Protein AF-W2FXA7-F1 (afdb_monomer)

Sequence (113 aa):
MDTVESVYSALLAREAIRAMSGHPPRSRKYYLERAILDPQDCMQTRISPGLDTYKKILDGTWERKLAARGFTELMEYLRVVLIQDSAFMFEHLPPRIKNHAAFGDRFQQYRTQ

Solvent-accessible surface area (backbone atoms only — not comparable to full-atom values): 7011 Å² total; per-residue (Å²): 132,58,66,59,56,72,62,75,38,61,84,52,62,59,56,58,53,32,47,74,71,72,36,62,69,87,52,90,70,84,74,77,90,64,78,90,72,79,79,57,64,84,41,48,56,59,49,70,70,60,53,71,57,52,52,63,72,48,59,93,47,70,82,93,37,46,69,62,47,54,49,52,54,50,52,54,53,50,43,52,52,51,52,55,53,41,42,77,44,45,91,77,48,56,68,77,62,56,69,35,86,44,52,42,72,70,39,57,57,57,53,73,110

InterPro domains:
  IPR031872 Ndc10, domain 2 [PF16787] (5-94)
  IPR038279 Ndc10, domain 2 superfamily [G3DSA:1.10.443.20] (1-113)

pLDDT: mean 81.34, std 13.28, range [48.84, 95.94]

Foldseek 3Di:
DDCCVPPVCVPPPVLVVCVVVVHDSPDPPPDDDFDPDFADPVLLCLQPPCLVVQCVVCPPPPPPCVVVNVVSVVSSVVSRRVLRVCLVCVVVDDPVVCPRPSNPDSSVVVSVD

Secondary structure (DSSP, 8-state):
--HIIIIISTTS-HHHHHHHTT--TT---------SSPPPHHHHTTSSTTHHHHHHHHTT-TTTTHHHHHHHHHHHHHHHHHHHHHHHHGGGS-HHHHTSGGGSHHHHHHTT-

Organism: Phytophthora nicotianae (NCBI:txid4792)

Mean predicted aligned error: 8.58 Å

Radius of gyration: 17.5 Å; Cα contacts (8 Å, |Δi|>4): 62; chains: 1; bounding box: 35×31×47 Å

Structure (mmCIF, N/CA/C/O backbone):
data_AF-W2FXA7-F1
#
_entry.id   AF-W2FXA7-F1
#
loop_
_atom_site.group_PDB
_atom_site.id
_atom_site.type_symbol
_atom_site.label_atom_id
_atom_site.label_alt_id
_atom_site.label_comp_id
_atom_site.label_asym_id
_atom_site.label_entity_id
_atom_site.label_seq_id
_atom_site.pdbx_PDB_ins_code
_atom_site.Cartn_x
_atom_site.Cartn_y
_atom_site.Cartn_z
_atom_site.occupancy
_atom_site.B_iso_or_equiv
_atom_site.auth_seq_id
_atom_site.auth_comp_id
_atom_site.auth_asym_id
_atom_site.auth_atom_id
_atom_site.pdbx_PDB_model_num
ATOM 1 N N . MET A 1 1 ? -6.212 -4.094 -30.217 1.00 48.84 1 MET A N 1
ATOM 2 C CA . MET A 1 1 ? -5.984 -5.218 -29.285 1.00 48.84 1 MET A CA 1
ATOM 3 C C . MET A 1 1 ? -4.949 -4.725 -28.297 1.00 48.84 1 MET A C 1
ATOM 5 O O . MET A 1 1 ? -3.940 -4.206 -28.757 1.00 48.84 1 MET A O 1
ATOM 9 N N . ASP A 1 2 ? -5.242 -4.745 -27.001 1.00 58.03 2 ASP A N 1
ATOM 10 C CA . ASP A 1 2 ? -4.368 -4.131 -25.998 1.00 58.03 2 ASP A CA 1
ATOM 11 C C . ASP A 1 2 ? -3.064 -4.940 -25.869 1.00 58.03 2 ASP A C 1
ATOM 13 O O . ASP A 1 2 ? -3.100 -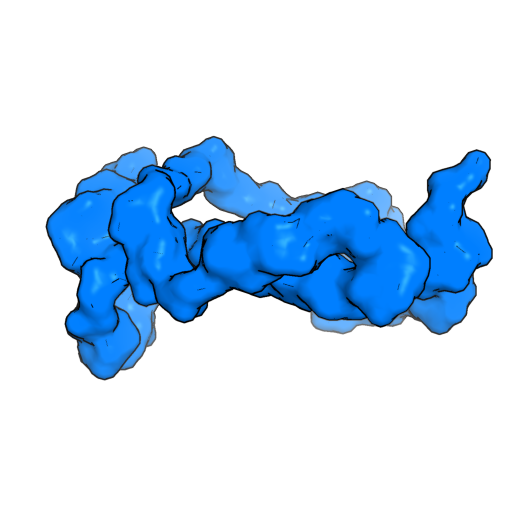6.173 -25.855 1.00 58.03 2 ASP A O 1
ATOM 17 N N . THR A 1 3 ? -1.907 -4.281 -25.819 1.00 52.47 3 THR A N 1
ATOM 18 C CA . THR A 1 3 ? -0.578 -4.928 -25.901 1.00 52.47 3 THR A CA 1
ATOM 19 C C . THR A 1 3 ? -0.348 -5.903 -24.742 1.00 52.47 3 THR A C 1
ATOM 21 O O . THR A 1 3 ? 0.318 -6.931 -24.880 1.00 52.47 3 THR A O 1
ATOM 24 N N . VAL A 1 4 ? -0.956 -5.612 -23.591 1.00 56.00 4 VAL A N 1
ATOM 25 C CA . VAL A 1 4 ? -0.969 -6.496 -22.419 1.00 56.00 4 VAL A CA 1
ATOM 26 C C . VAL A 1 4 ? -1.752 -7.777 -22.694 1.00 56.00 4 VAL A C 1
ATOM 28 O O . VAL A 1 4 ? -1.346 -8.848 -22.241 1.00 56.00 4 VAL A O 1
ATOM 31 N N . GLU A 1 5 ? -2.849 -7.701 -23.450 1.00 57.25 5 GLU A N 1
ATOM 32 C CA . GLU A 1 5 ? -3.663 -8.868 -23.779 1.00 57.25 5 GLU A CA 1
ATOM 33 C C . GLU A 1 5 ? -3.011 -9.768 -24.824 1.00 57.25 5 GLU A C 1
ATOM 35 O O . GLU A 1 5 ? -3.036 -10.986 -24.663 1.00 57.25 5 GLU A O 1
ATOM 40 N N . SER A 1 6 ? -2.425 -9.185 -25.872 1.00 57.16 6 SER A N 1
ATOM 41 C CA . SER A 1 6 ? -1.898 -9.943 -27.011 1.00 57.16 6 SER A CA 1
ATOM 42 C C . SER A 1 6 ? -0.478 -10.473 -26.813 1.00 57.16 6 SER A C 1
ATOM 44 O O . SER A 1 6 ? -0.125 -11.464 -27.446 1.00 57.16 6 SER A O 1
ATOM 46 N N . VAL A 1 7 ? 0.334 -9.848 -25.952 1.00 58.16 7 VAL A N 1
ATOM 47 C CA . VAL A 1 7 ? 1.753 -10.212 -25.783 1.00 58.16 7 VAL A CA 1
ATOM 48 C C . VAL A 1 7 ? 2.021 -10.801 -24.402 1.00 58.16 7 VAL A C 1
ATOM 50 O O . VAL A 1 7 ? 2.491 -11.929 -24.289 1.00 58.16 7 VAL A O 1
ATOM 53 N N . TYR A 1 8 ? 1.686 -10.072 -23.336 1.00 56.72 8 TYR A N 1
ATOM 54 C CA . TYR A 1 8 ? 2.054 -10.471 -21.971 1.00 56.72 8 TYR A CA 1
ATOM 55 C C . TYR A 1 8 ? 1.080 -11.473 -21.344 1.00 56.72 8 TYR A C 1
ATOM 57 O O . TYR A 1 8 ? 1.480 -12.323 -20.553 1.00 56.72 8 TYR A O 1
ATOM 65 N N . SER A 1 9 ? -0.200 -11.403 -21.711 1.00 60.75 9 SER A N 1
ATOM 66 C CA . SER A 1 9 ? -1.240 -12.289 -21.177 1.00 60.75 9 SER A CA 1
ATOM 67 C C . SER A 1 9 ? -1.566 -13.478 -22.072 1.00 60.75 9 SER A C 1
ATOM 69 O O . SER A 1 9 ? -2.326 -14.342 -21.645 1.00 60.75 9 SER A O 1
ATOM 71 N N . ALA A 1 10 ? -1.046 -13.522 -23.301 1.00 61.56 10 ALA A N 1
ATOM 72 C CA . ALA A 1 10 ? -1.420 -14.540 -24.282 1.00 61.56 10 ALA A CA 1
ATOM 73 C C . ALA A 1 10 ? -1.057 -15.966 -23.833 1.00 61.56 10 ALA A C 1
ATOM 75 O O . ALA A 1 10 ? -1.748 -16.918 -24.183 1.00 61.56 10 ALA A O 1
ATOM 76 N N . LEU A 1 11 ? -0.010 -16.103 -23.013 1.00 66.06 11 LEU A N 1
ATOM 77 C CA . LEU A 1 11 ? 0.429 -17.378 -22.433 1.00 66.06 11 LEU A CA 1
ATOM 78 C C . LEU A 1 11 ? -0.233 -17.698 -21.084 1.00 66.06 11 LEU A C 1
ATOM 80 O O . LEU A 1 11 ? -0.043 -18.787 -20.546 1.00 66.06 11 LEU A O 1
ATOM 84 N N . LEU A 1 12 ? -0.997 -16.766 -20.510 1.00 71.06 12 LEU A N 1
ATOM 85 C CA . LEU A 1 12 ? -1.654 -16.969 -19.226 1.00 71.06 12 LEU A CA 1
ATOM 86 C C . LEU A 1 12 ? -3.034 -17.592 -19.444 1.00 71.06 12 LEU A C 1
ATOM 88 O O . LEU A 1 12 ? -3.913 -16.997 -20.069 1.00 71.06 12 LEU A O 1
ATOM 92 N N . ALA A 1 13 ? -3.257 -18.772 -18.863 1.00 77.00 13 ALA A N 1
ATOM 93 C CA . ALA A 1 13 ? -4.565 -19.419 -18.833 1.00 77.00 13 ALA A CA 1
ATOM 94 C C . ALA A 1 13 ? -5.522 -18.638 -17.913 1.00 77.00 13 ALA A C 1
ATOM 96 O O . ALA A 1 13 ? -5.722 -18.981 -16.748 1.00 77.00 13 ALA A O 1
ATOM 97 N N . ARG A 1 14 ? -6.106 -17.550 -18.427 1.00 72.25 14 ARG A N 1
ATOM 98 C CA . ARG A 1 14 ? -6.948 -16.614 -17.661 1.00 72.25 14 ARG A CA 1
ATOM 99 C C . ARG A 1 14 ? -8.108 -17.304 -16.956 1.00 72.25 14 ARG A C 1
ATOM 101 O O . ARG A 1 14 ? -8.423 -16.944 -15.830 1.00 72.25 14 ARG A O 1
ATOM 108 N N . GLU A 1 15 ? -8.734 -18.287 -17.597 1.00 71.56 15 GLU A N 1
ATOM 109 C CA . GLU A 1 15 ? -9.819 -19.067 -16.990 1.00 71.56 15 GLU A CA 1
ATOM 110 C C . GLU A 1 15 ? -9.338 -19.857 -15.770 1.00 71.56 15 GLU A C 1
ATOM 112 O O . GLU A 1 15 ? -10.009 -19.849 -14.740 1.00 71.56 15 GLU A O 1
ATOM 117 N N . ALA A 1 16 ? -8.143 -20.452 -15.847 1.00 74.50 16 ALA A N 1
ATOM 118 C CA . ALA A 1 16 ? -7.532 -21.153 -14.724 1.00 74.50 16 ALA A CA 1
ATOM 119 C C . ALA A 1 16 ? -7.162 -20.182 -13.597 1.00 74.50 16 ALA A C 1
ATOM 121 O O . ALA A 1 16 ? -7.510 -20.427 -12.447 1.00 74.50 16 ALA A O 1
ATOM 122 N N . ILE A 1 17 ? -6.527 -19.048 -13.916 1.00 75.44 17 ILE A N 1
ATOM 123 C CA . ILE A 1 17 ? -6.201 -18.011 -12.924 1.00 75.44 17 ILE A CA 1
ATOM 124 C C . ILE A 1 17 ? -7.478 -17.526 -12.228 1.00 75.44 17 ILE A C 1
ATOM 126 O O . ILE A 1 17 ? -7.515 -17.461 -11.007 1.00 75.44 17 ILE A O 1
ATOM 130 N N . ARG A 1 18 ? -8.561 -17.278 -12.974 1.00 71.31 18 ARG A N 1
ATOM 131 C CA . ARG A 1 18 ? -9.860 -16.866 -12.412 1.00 71.31 18 ARG A CA 1
ATOM 132 C C . ARG A 1 18 ? -10.443 -17.909 -11.469 1.00 71.31 18 ARG A C 1
ATOM 134 O O . ARG A 1 18 ? -10.833 -17.552 -10.361 1.00 71.31 18 ARG A O 1
ATOM 141 N N . ALA A 1 19 ? -10.483 -19.168 -11.904 1.00 73.00 19 ALA A N 1
ATOM 142 C CA . ALA A 1 19 ? -10.981 -20.267 -11.088 1.00 73.00 19 ALA A CA 1
ATOM 143 C C . ALA A 1 19 ? -10.168 -20.408 -9.790 1.00 73.00 19 ALA A C 1
ATOM 145 O O . ALA A 1 19 ? -10.747 -20.567 -8.719 1.00 73.00 19 ALA A O 1
ATOM 146 N N . MET A 1 20 ? -8.839 -20.274 -9.870 1.00 75.56 20 MET A N 1
ATOM 147 C CA . MET A 1 20 ? -7.948 -20.325 -8.706 1.00 75.56 20 MET A CA 1
ATOM 148 C C . MET A 1 20 ? -8.078 -19.101 -7.790 1.00 75.56 20 MET A C 1
ATOM 150 O O . MET A 1 20 ? -7.946 -19.232 -6.579 1.00 75.56 20 MET A O 1
ATOM 154 N N . SER A 1 21 ? -8.368 -17.919 -8.335 1.00 75.12 21 SER A N 1
ATOM 155 C CA . SER A 1 21 ? -8.591 -16.687 -7.565 1.00 75.12 21 SER A CA 1
ATOM 156 C C . SER A 1 21 ? -9.998 -16.584 -6.959 1.00 75.12 21 SER A C 1
ATOM 158 O O . SER A 1 21 ? -10.355 -15.536 -6.429 1.00 75.12 21 SER A O 1
ATOM 160 N N . GLY A 1 22 ? -10.816 -17.639 -7.045 1.00 73.94 22 GLY A N 1
ATOM 161 C CA . GLY A 1 22 ? -12.172 -17.659 -6.488 1.00 73.94 22 GLY A CA 1
ATOM 162 C C . GLY A 1 22 ? -13.201 -16.858 -7.294 1.00 73.94 22 GLY A C 1
ATOM 163 O O . GLY A 1 22 ? -14.325 -16.663 -6.835 1.00 73.94 22 GLY A O 1
ATOM 164 N N . HIS A 1 23 ? -12.856 -16.408 -8.505 1.00 70.94 23 HIS A N 1
ATOM 165 C CA . HIS A 1 23 ? -13.812 -15.770 -9.404 1.00 70.94 23 HIS A CA 1
ATOM 166 C C . HIS A 1 23 ? -14.624 -16.829 -10.167 1.00 70.94 23 HIS A C 1
ATOM 168 O O . HIS A 1 23 ? -14.089 -17.879 -10.533 1.00 70.94 23 HIS A O 1
ATOM 174 N N . PRO A 1 24 ? -15.908 -16.567 -10.487 1.00 69.25 24 PRO A N 1
ATOM 175 C CA . PRO A 1 24 ? -16.699 -17.507 -11.269 1.00 69.25 24 PRO A CA 1
ATOM 176 C C . PRO A 1 24 ? -16.047 -17.739 -12.646 1.00 69.25 24 PRO A C 1
ATOM 178 O O . PRO A 1 24 ? -15.725 -16.755 -13.320 1.00 69.25 24 PRO A O 1
ATOM 181 N N . PRO A 1 25 ? -15.913 -18.993 -13.127 1.00 58.78 25 PRO A N 1
ATOM 182 C CA . PRO A 1 25 ? -15.149 -19.316 -14.341 1.00 58.78 25 PRO A CA 1
ATOM 183 C C . PRO A 1 25 ? -15.604 -18.556 -15.597 1.00 58.78 25 PRO A C 1
ATOM 185 O O . PRO A 1 25 ? -14.799 -18.232 -16.466 1.00 58.78 25 PRO A O 1
ATOM 188 N N . ARG A 1 26 ? -16.904 -18.236 -15.677 1.00 65.38 26 ARG A N 1
ATOM 189 C CA . ARG A 1 26 ? -17.547 -17.546 -16.811 1.00 65.38 26 ARG A CA 1
ATOM 190 C C . ARG A 1 26 ? -17.845 -16.065 -16.552 1.00 65.38 26 ARG A C 1
ATOM 192 O O . ARG A 1 26 ? -18.520 -15.421 -17.352 1.00 65.38 26 ARG A O 1
ATOM 199 N N . SER A 1 27 ? -17.377 -15.513 -15.435 1.00 64.44 27 SER A N 1
ATOM 200 C CA . SER A 1 27 ? -17.569 -14.102 -15.109 1.00 64.44 27 SER A CA 1
ATOM 201 C C . SER A 1 27 ? -16.595 -13.227 -15.900 1.00 64.44 27 SER A C 1
ATOM 203 O O . SER A 1 27 ? -15.388 -13.464 -15.904 1.00 64.44 27 SER A O 1
ATOM 205 N N . ARG A 1 28 ? -17.106 -12.160 -16.528 1.00 59.88 28 ARG A N 1
ATOM 206 C CA . ARG A 1 28 ? -16.279 -11.044 -17.029 1.00 59.88 28 ARG A CA 1
ATOM 207 C C . ARG A 1 28 ? -15.926 -10.037 -15.928 1.00 59.88 28 ARG A C 1
ATOM 209 O O . ARG A 1 28 ? -15.367 -8.994 -16.226 1.00 59.88 28 ARG A O 1
ATOM 216 N N . LYS A 1 29 ? -16.257 -10.319 -14.665 1.00 56.38 29 LYS A N 1
ATOM 217 C CA . LYS A 1 29 ? -15.849 -9.510 -13.512 1.00 56.38 29 LYS A CA 1
ATOM 218 C C . LYS A 1 29 ? -14.510 -10.043 -13.006 1.00 56.38 29 LYS A C 1
ATOM 220 O O . LYS A 1 29 ? -14.466 -11.075 -12.344 1.00 56.38 29 LYS A O 1
ATOM 225 N N . TYR A 1 30 ? -13.443 -9.359 -13.399 1.00 57.72 30 TYR A N 1
ATOM 226 C CA . TYR A 1 30 ? -12.046 -9.599 -13.002 1.00 57.72 30 TYR A CA 1
ATOM 227 C C . TYR A 1 30 ? -11.538 -8.550 -12.004 1.00 57.72 30 TYR A C 1
ATOM 229 O O . TYR A 1 30 ? -10.405 -8.626 -11.543 1.00 57.72 30 TYR A O 1
ATOM 237 N N . TYR A 1 31 ? -12.368 -7.553 -11.705 1.00 60.44 31 TYR A N 1
ATOM 238 C CA . TYR A 1 31 ? -12.060 -6.487 -10.772 1.00 60.44 31 TYR A CA 1
ATOM 239 C C . TYR A 1 31 ? -12.529 -6.898 -9.381 1.00 60.44 31 TYR A C 1
ATOM 241 O O . TYR A 1 31 ? -13.710 -7.197 -9.185 1.00 60.44 31 TYR A O 1
ATOM 249 N N . LEU A 1 32 ? -11.596 -6.948 -8.436 1.00 59.81 32 LEU A N 1
ATOM 250 C CA . LEU A 1 32 ? -11.926 -7.015 -7.023 1.00 59.81 32 LEU A CA 1
ATOM 251 C C . LEU A 1 32 ? -12.064 -5.569 -6.561 1.00 59.81 32 LEU A C 1
ATOM 253 O O . LEU A 1 32 ? -11.089 -4.823 -6.624 1.00 59.81 32 LEU A O 1
ATOM 257 N N . GLU A 1 33 ? -13.278 -5.172 -6.189 1.00 62.19 33 GLU A N 1
ATOM 258 C CA . GLU A 1 33 ? -13.550 -3.820 -5.710 1.00 62.19 33 GLU A CA 1
ATOM 259 C C . GLU A 1 33 ? -12.733 -3.598 -4.437 1.00 62.19 33 GLU A C 1
ATOM 261 O O . GLU A 1 33 ? -12.948 -4.247 -3.413 1.00 62.19 33 GLU A O 1
ATOM 266 N N . ARG A 1 34 ? -11.694 -2.771 -4.560 1.00 67.62 34 ARG A N 1
ATOM 267 C CA . ARG A 1 34 ? -10.847 -2.371 -3.439 1.00 67.62 34 ARG A CA 1
ATOM 268 C C . ARG A 1 34 ? -11.455 -1.143 -2.781 1.00 67.62 34 ARG A C 1
ATOM 270 O O . ARG A 1 34 ? -12.324 -0.492 -3.360 1.00 67.62 34 ARG A O 1
ATOM 277 N N . ALA A 1 35 ? -11.025 -0.863 -1.554 1.00 65.62 35 ALA A N 1
ATOM 278 C CA . ALA A 1 35 ? -11.552 0.266 -0.804 1.00 65.62 35 ALA A CA 1
ATOM 279 C C . ALA A 1 35 ? -11.444 1.551 -1.640 1.00 65.62 35 ALA A C 1
ATOM 281 O O . ALA A 1 35 ? -10.398 1.843 -2.215 1.00 65.62 35 ALA A O 1
ATOM 282 N N . ILE A 1 36 ? -12.545 2.303 -1.699 1.00 70.81 36 ILE A N 1
ATOM 283 C CA . ILE A 1 36 ? -12.654 3.554 -2.466 1.00 70.81 36 ILE A CA 1
ATOM 284 C C . ILE A 1 36 ? -11.757 4.644 -1.852 1.00 70.81 36 ILE A C 1
ATOM 286 O O . ILE A 1 36 ? -11.386 5.605 -2.519 1.00 70.81 36 ILE A O 1
ATOM 290 N N . LEU A 1 37 ? -11.401 4.491 -0.572 1.00 81.75 37 LEU A N 1
ATOM 291 C CA . LEU A 1 37 ? -10.601 5.454 0.164 1.00 81.75 37 LEU A CA 1
ATOM 292 C C . LEU A 1 37 ? -9.103 5.162 0.023 1.00 81.75 37 LEU A C 1
ATOM 294 O O . LEU A 1 37 ? -8.581 4.182 0.572 1.00 81.75 37 LEU A O 1
ATOM 298 N N . ASP A 1 38 ? -8.402 6.067 -0.651 1.00 86.62 38 ASP A N 1
ATOM 299 C CA . ASP A 1 38 ? -6.948 6.028 -0.749 1.00 86.62 38 ASP A CA 1
ATOM 300 C C . ASP A 1 38 ? -6.288 6.390 0.596 1.00 86.62 38 ASP A C 1
ATOM 302 O O . ASP A 1 38 ? -6.634 7.402 1.220 1.00 86.62 38 ASP A O 1
ATOM 306 N N . PRO A 1 39 ? -5.317 5.592 1.078 1.00 90.00 39 PRO A N 1
ATOM 307 C CA . PRO A 1 39 ? -4.546 5.940 2.263 1.00 90.00 39 PRO A CA 1
ATOM 308 C C . PRO A 1 39 ? -3.727 7.219 2.049 1.00 90.00 39 PRO A C 1
ATOM 310 O O . PRO A 1 39 ? -3.140 7.423 0.994 1.00 90.00 39 PRO A O 1
ATOM 313 N N . GLN A 1 40 ? -3.575 8.048 3.080 1.00 90.06 40 GLN A N 1
ATOM 314 C CA . GLN A 1 40 ? -2.695 9.223 3.014 1.00 90.06 40 GLN A CA 1
ATOM 315 C C . GLN A 1 40 ? -1.211 8.851 2.822 1.00 90.06 40 GLN A C 1
ATOM 317 O O . GLN A 1 40 ? -0.710 7.898 3.433 1.00 90.06 40 GLN A O 1
ATOM 322 N N . ASP A 1 41 ? -0.471 9.691 2.093 1.00 88.12 41 ASP A N 1
ATOM 323 C CA . ASP A 1 41 ? 0.960 9.522 1.774 1.00 88.12 41 ASP A CA 1
ATOM 324 C C . ASP A 1 41 ? 1.848 9.258 2.997 1.00 88.12 41 ASP A C 1
ATOM 326 O O . ASP A 1 41 ? 2.789 8.464 2.963 1.00 88.12 41 ASP A O 1
ATOM 330 N N . CYS A 1 42 ? 1.545 9.893 4.127 1.00 87.25 42 CYS A N 1
ATOM 331 C CA . CYS A 1 42 ? 2.298 9.728 5.370 1.00 87.25 42 CYS A CA 1
ATOM 332 C C . CYS A 1 42 ? 2.229 8.307 5.959 1.00 87.25 42 CYS A C 1
ATOM 334 O O . CYS A 1 42 ? 3.090 7.942 6.758 1.00 87.25 42 CYS A O 1
ATOM 336 N N . MET A 1 43 ? 1.189 7.532 5.629 1.00 88.75 43 MET A N 1
ATOM 337 C CA . MET A 1 43 ? 1.056 6.123 6.018 1.00 88.75 43 MET A CA 1
ATOM 338 C C . MET A 1 43 ? 1.721 5.230 4.974 1.00 88.75 43 MET A C 1
ATOM 340 O O . MET A 1 43 ? 2.476 4.324 5.318 1.00 88.75 43 MET A O 1
ATOM 344 N N . GLN A 1 44 ? 1.497 5.552 3.699 1.00 91.19 44 GLN A N 1
ATOM 345 C CA . GLN A 1 44 ? 2.091 4.885 2.546 1.00 91.19 44 GLN A CA 1
ATOM 346 C C . GLN A 1 44 ? 3.624 4.857 2.611 1.00 91.19 44 GLN A C 1
ATOM 348 O O . GLN A 1 44 ? 4.229 3.790 2.566 1.00 91.19 44 GLN A O 1
ATOM 353 N N . THR A 1 45 ? 4.258 6.011 2.804 1.00 90.44 45 THR A N 1
ATOM 354 C CA . THR A 1 45 ? 5.726 6.169 2.863 1.00 90.44 45 THR A CA 1
ATOM 355 C C . THR A 1 45 ?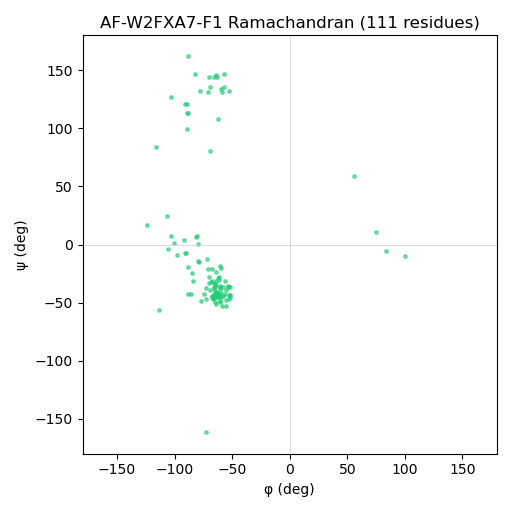 6.401 5.383 3.992 1.00 90.44 45 THR A C 1
ATOM 357 O O . THR A 1 45 ? 7.602 5.119 3.925 1.00 90.44 45 THR A O 1
ATOM 360 N N . ARG A 1 46 ? 5.644 4.956 5.013 1.00 91.50 46 ARG A N 1
ATOM 361 C CA . ARG A 1 46 ? 6.151 4.103 6.103 1.00 91.50 46 ARG A CA 1
ATOM 362 C C . ARG A 1 46 ? 6.261 2.631 5.717 1.00 91.50 46 ARG A C 1
ATOM 364 O O . ARG A 1 46 ? 6.923 1.876 6.423 1.00 91.50 46 ARG A O 1
ATOM 371 N N . ILE A 1 47 ? 5.631 2.216 4.622 1.00 91.00 47 ILE A N 1
ATOM 372 C CA . ILE A 1 47 ? 5.733 0.867 4.064 1.00 91.00 47 ILE A CA 1
ATOM 373 C C . ILE A 1 47 ? 6.663 0.929 2.853 1.00 91.00 47 ILE A C 1
ATOM 375 O O . ILE A 1 47 ? 6.461 1.725 1.939 1.00 91.00 47 ILE A O 1
ATOM 379 N N . SER A 1 48 ? 7.692 0.083 2.826 1.00 88.81 48 SER A N 1
ATOM 380 C CA . SER A 1 48 ? 8.740 0.111 1.790 1.00 88.81 48 SER A CA 1
ATOM 381 C C . SER A 1 48 ? 9.430 1.485 1.680 1.00 88.81 48 SER A C 1
ATOM 383 O O . SER A 1 48 ? 9.371 2.121 0.621 1.00 88.81 48 SER A O 1
ATOM 385 N N . PRO A 1 49 ? 10.051 1.990 2.765 1.00 86.75 49 PRO A N 1
ATOM 386 C CA . PRO A 1 49 ? 10.737 3.278 2.737 1.00 86.75 49 PRO A CA 1
ATOM 387 C C . PRO A 1 49 ? 11.843 3.267 1.670 1.00 86.75 49 PRO A C 1
ATOM 389 O O . PRO A 1 49 ? 12.630 2.329 1.587 1.00 86.75 49 PRO A O 1
ATOM 392 N N . GLY A 1 50 ? 11.881 4.302 0.828 1.00 88.69 50 GLY A N 1
ATOM 393 C CA . GLY A 1 50 ? 12.839 4.424 -0.279 1.00 88.69 50 GLY A CA 1
ATOM 394 C C . GLY A 1 50 ? 12.292 4.050 -1.658 1.00 88.69 50 GLY A C 1
ATOM 395 O O . GLY A 1 50 ? 12.936 4.377 -2.654 1.00 88.69 50 GLY A O 1
ATOM 396 N N . LEU A 1 51 ? 11.093 3.459 -1.751 1.00 92.44 51 LEU A N 1
ATOM 397 C CA . LEU A 1 51 ? 10.446 3.176 -3.041 1.00 92.44 51 LEU A CA 1
ATOM 398 C C . LEU A 1 51 ? 10.368 4.420 -3.936 1.00 92.44 51 LEU A C 1
ATOM 400 O O . LEU A 1 51 ? 10.707 4.356 -5.115 1.00 92.44 51 LEU A O 1
ATOM 404 N N . ASP A 1 52 ? 9.996 5.560 -3.357 1.00 91.31 52 ASP A N 1
ATOM 405 C CA . ASP A 1 52 ? 9.820 6.814 -4.094 1.00 91.31 52 ASP A CA 1
ATOM 406 C C . ASP A 1 52 ? 11.165 7.335 -4.631 1.00 91.31 52 ASP A C 1
ATOM 408 O O . ASP A 1 52 ? 11.236 7.912 -5.716 1.00 91.31 52 ASP A O 1
ATOM 412 N N . THR A 1 53 ? 12.260 7.072 -3.911 1.00 92.38 53 THR A N 1
ATOM 413 C CA . THR A 1 53 ? 13.625 7.347 -4.377 1.00 92.38 53 THR A CA 1
ATOM 414 C C . THR A 1 53 ? 13.989 6.449 -5.556 1.00 92.38 53 THR A C 1
ATOM 416 O O . THR A 1 53 ? 14.515 6.939 -6.553 1.00 92.38 53 THR A O 1
ATOM 419 N N . TYR A 1 54 ? 13.678 5.151 -5.486 1.00 89.50 54 TYR A N 1
ATOM 420 C CA . TYR A 1 54 ? 13.932 4.234 -6.597 1.00 89.50 54 TYR A CA 1
ATOM 421 C C . TYR A 1 54 ? 13.122 4.607 -7.836 1.00 89.50 54 TYR A C 1
ATOM 423 O O . TYR A 1 54 ? 13.692 4.648 -8.921 1.00 89.50 54 TYR A O 1
ATOM 431 N N . LYS A 1 55 ? 11.845 4.977 -7.687 1.00 89.88 55 LYS A N 1
ATOM 432 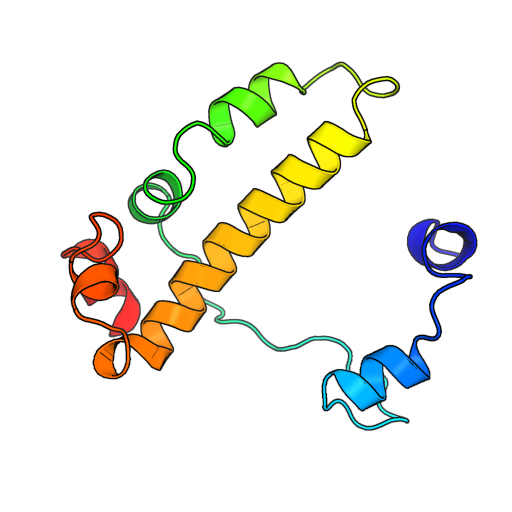C CA . LYS A 1 55 ? 11.029 5.476 -8.804 1.00 89.88 55 LYS A CA 1
ATOM 433 C C . LYS A 1 55 ? 11.697 6.667 -9.500 1.00 89.88 55 LYS A C 1
ATOM 435 O O . LYS A 1 55 ? 11.889 6.628 -10.711 1.00 89.88 55 LYS A O 1
ATOM 440 N N . LYS A 1 56 ? 12.175 7.655 -8.733 1.00 89.19 56 LYS A N 1
ATOM 441 C CA . LYS A 1 56 ? 12.903 8.820 -9.276 1.00 89.19 56 LYS A CA 1
ATOM 442 C C . LYS A 1 56 ? 14.193 8.449 -10.019 1.00 89.19 56 LYS A C 1
ATOM 444 O O . LYS A 1 56 ? 14.527 9.086 -11.007 1.00 89.19 56 LYS A O 1
ATOM 449 N N . ILE A 1 57 ? 14.927 7.430 -9.565 1.00 88.00 57 ILE A N 1
ATOM 450 C CA . ILE A 1 57 ? 16.155 6.946 -10.234 1.00 88.00 57 ILE A CA 1
ATOM 451 C C . ILE A 1 57 ? 15.841 6.236 -11.564 1.00 88.00 57 ILE A C 1
ATOM 453 O O . ILE A 1 57 ? 16.690 6.148 -12.461 1.00 88.00 57 ILE A O 1
ATOM 457 N N . LEU A 1 58 ? 14.648 5.653 -11.669 1.00 86.81 58 LEU A N 1
ATOM 458 C CA . LEU A 1 58 ? 14.205 4.894 -12.834 1.00 86.81 58 LEU A CA 1
ATOM 459 C C . LEU A 1 58 ? 13.541 5.780 -13.899 1.00 86.81 58 LEU A C 1
ATOM 461 O O . LEU A 1 58 ? 13.524 5.389 -15.070 1.00 86.81 58 LEU A O 1
ATOM 465 N N . ASP A 1 59 ? 13.081 6.978 -13.529 1.00 80.81 59 ASP A N 1
ATOM 466 C CA . ASP A 1 59 ? 12.544 7.962 -14.468 1.00 80.81 59 ASP A CA 1
ATOM 467 C C . ASP A 1 59 ? 13.558 8.320 -15.571 1.00 80.81 59 ASP A C 1
ATOM 469 O O . ASP A 1 59 ? 14.753 8.502 -15.339 1.00 80.81 59 ASP A O 1
ATOM 473 N N . GLY A 1 60 ? 13.080 8.380 -16.817 1.00 71.69 60 GLY A N 1
ATOM 474 C CA . GLY A 1 60 ? 13.876 8.774 -17.987 1.00 71.69 60 GLY A CA 1
ATOM 475 C C . GLY A 1 60 ? 14.732 7.677 -18.641 1.00 71.69 60 GLY A C 1
ATOM 476 O O . GLY A 1 60 ? 15.282 7.917 -19.713 1.00 71.69 60 GLY A O 1
ATOM 477 N N . THR A 1 61 ? 14.818 6.460 -18.081 1.00 65.12 61 THR A N 1
ATOM 478 C CA . THR A 1 61 ? 15.574 5.336 -18.688 1.00 65.12 61 THR A CA 1
ATOM 479 C C . THR A 1 61 ? 14.665 4.167 -19.083 1.00 65.12 61 THR A C 1
ATOM 481 O O . THR A 1 61 ? 14.512 3.201 -18.341 1.00 65.12 61 THR A O 1
ATOM 484 N N . TRP A 1 62 ? 14.060 4.257 -20.272 1.00 63.97 62 TRP A N 1
ATOM 485 C CA . TRP A 1 62 ? 12.930 3.406 -20.673 1.00 63.97 62 TRP A CA 1
ATOM 486 C C . TRP A 1 62 ? 13.280 1.942 -20.983 1.00 63.97 62 TRP A C 1
ATOM 488 O O . TRP A 1 62 ? 12.606 1.045 -20.486 1.00 63.97 62 TRP A O 1
ATOM 498 N N . GLU A 1 63 ? 14.330 1.662 -21.758 1.00 66.62 63 GLU A N 1
ATOM 499 C CA . GLU A 1 63 ? 14.523 0.299 -22.290 1.00 66.62 63 GLU A CA 1
ATOM 500 C C . GLU A 1 63 ? 15.268 -0.649 -21.340 1.00 66.62 63 GLU A C 1
ATOM 502 O O . GLU A 1 63 ? 14.862 -1.793 -21.157 1.00 66.62 63 GLU A O 1
ATOM 507 N N . ARG A 1 64 ? 16.341 -0.196 -20.674 1.00 68.19 64 ARG A N 1
ATOM 508 C CA . ARG A 1 64 ? 17.176 -1.092 -19.840 1.00 68.19 64 ARG A CA 1
ATOM 509 C C . ARG A 1 64 ? 16.600 -1.393 -18.461 1.00 68.19 64 ARG A C 1
ATOM 511 O O . ARG A 1 64 ? 17.091 -2.296 -17.790 1.00 68.19 64 ARG A O 1
ATOM 518 N N . LYS A 1 65 ? 15.601 -0.633 -18.013 1.00 81.44 65 LYS A N 1
ATOM 519 C CA . LYS A 1 65 ? 15.087 -0.718 -16.639 1.00 81.44 65 LYS A CA 1
ATOM 520 C C . LYS A 1 65 ? 13.590 -1.008 -16.557 1.00 81.44 65 LYS A C 1
ATOM 522 O O . LYS A 1 65 ? 13.008 -0.846 -15.488 1.00 81.44 65 LYS A O 1
ATOM 527 N N . LEU A 1 66 ? 12.980 -1.485 -17.646 1.00 84.06 66 LEU A N 1
ATOM 528 C CA . LEU A 1 66 ? 11.545 -1.778 -17.710 1.00 84.06 66 LEU A CA 1
ATOM 529 C C . LEU A 1 66 ? 11.079 -2.694 -16.565 1.00 84.06 66 LEU A C 1
ATOM 531 O O . LEU A 1 66 ? 10.109 -2.379 -15.884 1.00 84.06 66 LEU A O 1
ATOM 535 N N . ALA A 1 67 ? 11.811 -3.780 -16.297 1.00 86.38 67 ALA A N 1
ATOM 536 C CA . ALA A 1 67 ? 11.483 -4.700 -15.208 1.00 86.38 67 ALA A CA 1
ATOM 537 C C . ALA A 1 67 ? 11.585 -4.038 -13.823 1.00 86.38 67 ALA A C 1
ATOM 539 O O . ALA A 1 67 ? 10.716 -4.234 -12.979 1.00 86.38 67 ALA A O 1
ATOM 540 N N . ALA A 1 68 ? 12.618 -3.219 -13.597 1.00 88.56 68 ALA A N 1
ATOM 541 C CA . ALA A 1 68 ? 12.790 -2.500 -12.336 1.00 88.56 68 ALA A CA 1
ATOM 542 C C . ALA A 1 68 ? 11.664 -1.482 -12.118 1.00 88.56 68 ALA A C 1
ATOM 544 O O . ALA A 1 68 ? 11.136 -1.374 -11.016 1.00 88.56 68 ALA A O 1
ATOM 545 N N . ARG A 1 69 ? 11.252 -0.779 -13.178 1.00 87.69 69 ARG A N 1
ATOM 546 C CA . ARG A 1 69 ? 10.127 0.153 -13.125 1.00 87.69 69 ARG A CA 1
ATOM 547 C C . ARG A 1 69 ? 8.818 -0.571 -12.821 1.00 87.69 69 ARG A C 1
ATOM 549 O O . ARG A 1 69 ? 8.148 -0.201 -11.860 1.00 87.69 69 ARG A O 1
ATOM 556 N N . GLY A 1 70 ? 8.507 -1.630 -13.570 1.00 88.31 70 GLY A N 1
ATOM 557 C CA . GLY A 1 70 ? 7.315 -2.444 -13.331 1.00 88.31 70 GLY A CA 1
ATOM 558 C C . GLY A 1 70 ? 7.287 -3.026 -11.915 1.00 88.31 70 GLY A C 1
ATOM 559 O O . GLY A 1 70 ? 6.244 -3.043 -11.271 1.00 88.31 70 GLY A O 1
ATOM 560 N N . PHE A 1 71 ? 8.447 -3.413 -11.376 1.00 90.75 71 PHE A N 1
ATOM 561 C CA . PHE A 1 71 ? 8.565 -3.819 -9.978 1.00 90.75 71 PHE A CA 1
ATOM 562 C C . PHE A 1 71 ? 8.244 -2.673 -9.008 1.00 90.75 71 PHE A C 1
ATOM 564 O O . PHE A 1 71 ? 7.491 -2.878 -8.061 1.00 90.75 71 PHE A O 1
ATOM 571 N N . THR A 1 72 ? 8.764 -1.460 -9.229 1.00 92.69 72 THR A N 1
ATOM 572 C CA . THR A 1 72 ? 8.448 -0.322 -8.349 1.00 92.69 72 THR A CA 1
ATOM 573 C C . THR A 1 72 ? 6.981 0.106 -8.415 1.00 92.69 72 THR A C 1
ATOM 575 O O . THR A 1 72 ? 6.410 0.440 -7.381 1.00 92.69 72 THR A O 1
ATOM 578 N N . GLU A 1 73 ? 6.355 0.038 -9.592 1.00 91.50 73 GLU A N 1
ATOM 579 C CA . GLU A 1 73 ? 4.919 0.292 -9.773 1.00 91.50 73 GLU A CA 1
ATOM 580 C C . GLU A 1 73 ? 4.083 -0.776 -9.048 1.00 91.50 73 GLU A C 1
ATOM 582 O O . GLU A 1 73 ? 3.141 -0.454 -8.324 1.00 91.50 73 GLU A O 1
ATOM 587 N N . LEU A 1 74 ? 4.481 -2.050 -9.143 1.00 92.38 74 LEU A N 1
ATOM 588 C CA . LEU A 1 74 ? 3.850 -3.135 -8.392 1.00 92.38 74 LEU A CA 1
ATOM 589 C C . LEU A 1 74 ? 3.977 -2.931 -6.877 1.00 92.38 74 LEU A C 1
ATOM 591 O O . LEU A 1 74 ? 3.004 -3.108 -6.148 1.00 92.38 74 LEU A O 1
ATOM 595 N N . MET A 1 75 ? 5.161 -2.559 -6.388 1.00 95.06 75 MET A N 1
ATOM 596 C CA . MET A 1 75 ? 5.389 -2.330 -4.959 1.00 95.06 75 MET A CA 1
ATOM 597 C C . MET A 1 75 ? 4.574 -1.150 -4.418 1.00 95.06 75 MET A C 1
ATOM 599 O O . MET A 1 75 ? 4.124 -1.202 -3.274 1.00 95.06 75 MET A O 1
ATOM 603 N N . GLU A 1 76 ? 4.358 -0.109 -5.223 1.00 92.81 76 GLU A N 1
ATOM 604 C CA . GLU A 1 76 ? 3.498 1.025 -4.870 1.00 92.81 76 GLU A CA 1
ATOM 605 C C . GLU A 1 76 ? 2.033 0.596 -4.772 1.00 92.81 76 GLU A C 1
ATOM 607 O O . GLU A 1 76 ? 1.365 0.893 -3.783 1.00 92.81 76 GLU A O 1
ATOM 612 N N . TYR A 1 77 ? 1.559 -0.187 -5.740 1.00 91.50 77 TYR A N 1
ATOM 613 C CA . TYR A 1 77 ? 0.216 -0.755 -5.694 1.00 91.50 77 TYR A CA 1
ATOM 614 C C . TYR A 1 77 ? 0.016 -1.660 -4.466 1.00 91.50 77 TYR A C 1
ATOM 616 O O . TYR A 1 77 ? -0.942 -1.499 -3.709 1.00 91.50 77 TYR A O 1
ATOM 624 N N . LEU A 1 78 ? 0.949 -2.584 -4.210 1.00 92.00 78 LE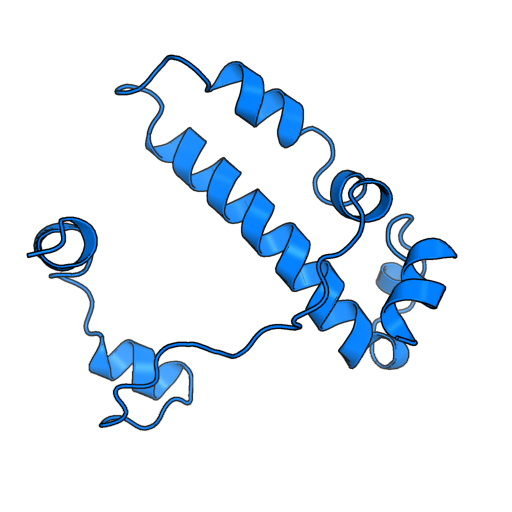U A N 1
ATOM 625 C CA . LEU A 1 78 ? 0.866 -3.504 -3.071 1.00 92.00 78 LEU A CA 1
ATOM 626 C C . LEU A 1 78 ? 0.927 -2.784 -1.722 1.00 92.00 78 LEU A C 1
ATOM 628 O O . LEU A 1 78 ? 0.301 -3.234 -0.767 1.00 92.00 78 LEU A O 1
ATOM 632 N N . ARG A 1 79 ? 1.646 -1.661 -1.633 1.00 93.31 79 ARG A N 1
ATOM 633 C CA . ARG A 1 79 ? 1.681 -0.809 -0.440 1.00 93.31 79 ARG A CA 1
ATOM 634 C C . ARG A 1 79 ? 0.285 -0.284 -0.091 1.00 93.31 79 ARG A C 1
ATOM 636 O O . ARG A 1 79 ? -0.095 -0.340 1.076 1.00 93.31 79 ARG A O 1
ATOM 643 N N . VAL A 1 80 ? -0.469 0.196 -1.080 1.00 91.88 80 VAL A N 1
ATOM 644 C CA . VAL A 1 80 ? -1.849 0.673 -0.882 1.00 91.88 80 VAL A CA 1
ATOM 645 C C . VAL A 1 80 ? -2.756 -0.475 -0.451 1.00 91.88 80 VAL A C 1
ATOM 647 O O . VAL A 1 80 ? -3.423 -0.371 0.580 1.00 91.88 80 VAL A O 1
ATOM 650 N N . VAL A 1 81 ? -2.708 -1.596 -1.180 1.00 91.44 81 VAL A N 1
ATOM 651 C CA . VAL A 1 81 ? -3.500 -2.798 -0.869 1.00 91.44 81 VAL A CA 1
ATOM 652 C C . VAL A 1 81 ? -3.224 -3.285 0.552 1.00 91.44 81 VAL A C 1
ATOM 654 O 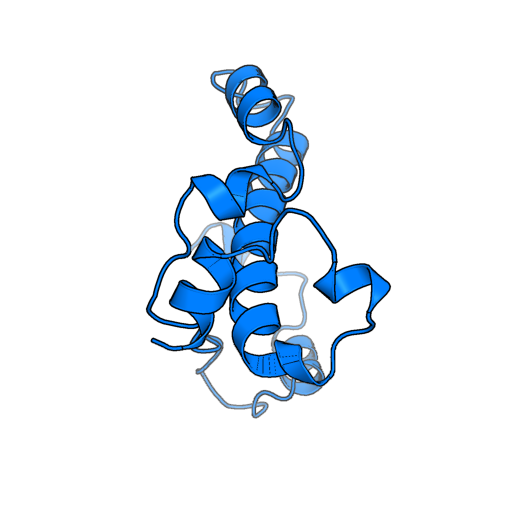O . VAL A 1 81 ? -4.155 -3.602 1.285 1.00 91.44 81 VAL A O 1
ATOM 657 N N . LEU A 1 82 ? -1.959 -3.297 0.977 1.00 92.25 82 LEU A N 1
ATOM 658 C CA . LEU A 1 82 ? -1.585 -3.734 2.318 1.00 92.25 82 LEU A CA 1
ATOM 659 C C . LEU A 1 82 ? -2.225 -2.859 3.397 1.00 92.25 82 LEU A C 1
ATOM 661 O O . LEU A 1 82 ? -2.710 -3.399 4.388 1.00 92.25 82 LEU A O 1
ATOM 665 N N . ILE A 1 83 ? -2.250 -1.533 3.229 1.00 92.31 83 ILE A N 1
AT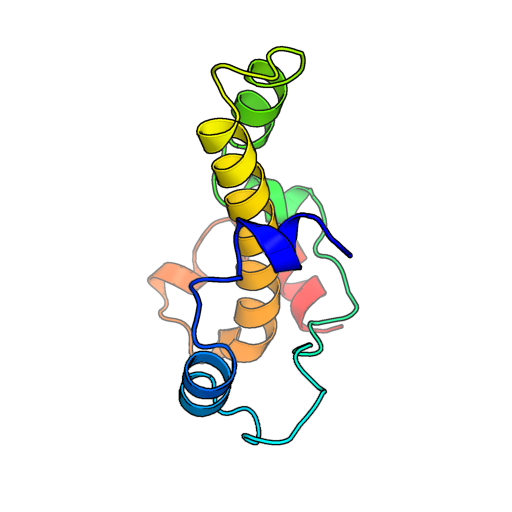OM 666 C CA . ILE A 1 83 ? -2.887 -0.628 4.200 1.00 92.31 83 ILE A CA 1
ATOM 667 C C . ILE A 1 83 ? -4.403 -0.843 4.229 1.00 92.31 83 ILE A C 1
ATOM 669 O O . ILE A 1 83 ? -4.971 -0.981 5.311 1.00 92.31 83 ILE A O 1
ATOM 673 N N . GLN A 1 84 ? -5.040 -0.901 3.059 1.00 92.00 84 GLN A N 1
ATOM 674 C CA . GLN A 1 84 ? -6.484 -1.107 2.924 1.00 92.00 84 GLN A CA 1
ATOM 675 C C . GLN A 1 84 ? -6.929 -2.422 3.574 1.00 92.00 84 GLN A C 1
ATOM 677 O O . GLN A 1 84 ? -7.787 -2.432 4.456 1.00 92.00 84 GLN A O 1
ATOM 682 N N . ASP A 1 85 ? -6.288 -3.532 3.211 1.00 91.06 85 ASP A N 1
ATOM 683 C CA . ASP A 1 85 ? -6.638 -4.851 3.736 1.00 91.06 85 ASP A CA 1
ATOM 684 C C . ASP A 1 85 ? -6.290 -4.957 5.238 1.00 91.06 85 ASP A C 1
ATOM 686 O O . ASP A 1 85 ? -7.012 -5.598 6.008 1.00 91.06 85 ASP A O 1
ATOM 690 N N . SER A 1 86 ? -5.232 -4.268 5.698 1.00 92.81 86 SER A N 1
ATOM 691 C CA . SER A 1 86 ? -4.910 -4.183 7.131 1.00 92.81 86 SER A CA 1
ATOM 692 C C . SER A 1 86 ? -5.978 -3.446 7.927 1.00 92.81 86 SER A C 1
ATOM 694 O O . SER A 1 86 ? -6.190 -3.805 9.079 1.00 92.81 86 SER A O 1
ATOM 696 N N . ALA A 1 87 ? -6.639 -2.432 7.361 1.00 92.06 87 ALA A N 1
ATOM 697 C CA . ALA A 1 87 ? -7.711 -1.705 8.042 1.00 92.06 87 ALA A CA 1
ATOM 698 C C . ALA A 1 87 ? -8.891 -2.633 8.357 1.00 92.06 87 ALA A C 1
ATOM 700 O O . ALA A 1 87 ? -9.367 -2.658 9.493 1.00 92.06 87 ALA A O 1
ATOM 701 N N . PHE A 1 88 ? -9.280 -3.463 7.385 1.00 89.94 88 PHE A N 1
ATOM 702 C CA . PHE A 1 88 ? -10.343 -4.455 7.543 1.00 89.94 88 PHE A CA 1
ATOM 703 C C . PHE A 1 88 ? -9.966 -5.569 8.530 1.00 89.94 88 PHE A C 1
ATOM 705 O O . PHE A 1 88 ? -10.754 -5.950 9.394 1.00 89.94 88 PHE A O 1
ATOM 712 N N . MET A 1 89 ? -8.742 -6.095 8.433 1.00 92.69 89 MET A N 1
ATOM 713 C CA . MET A 1 89 ? -8.312 -7.243 9.236 1.00 92.69 89 MET A CA 1
ATOM 714 C C . MET A 1 89 ? -7.641 -6.859 10.556 1.00 92.69 89 MET A C 1
ATOM 716 O O . MET A 1 89 ? -7.176 -7.755 11.262 1.00 92.69 89 MET A O 1
ATOM 720 N N . PHE A 1 90 ? -7.575 -5.566 10.901 1.00 94.81 90 PHE A N 1
ATOM 721 C CA . PHE A 1 90 ? -6.651 -5.055 11.917 1.00 94.81 90 PHE A CA 1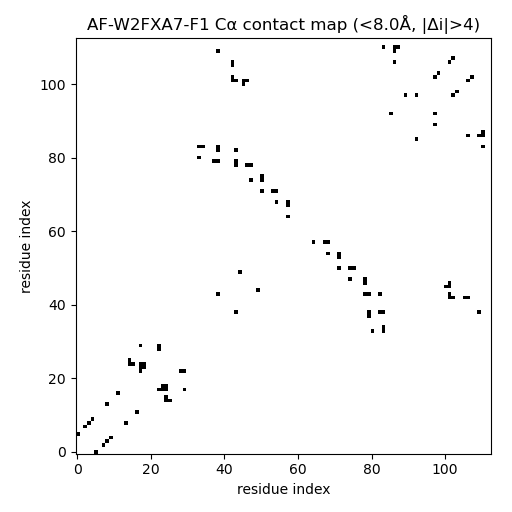
ATOM 722 C C . PHE A 1 90 ? -6.731 -5.826 13.230 1.00 94.81 90 PHE A C 1
ATOM 724 O O . PHE A 1 90 ? -5.701 -6.227 13.762 1.00 94.81 90 PHE A O 1
ATOM 731 N N . GLU A 1 91 ? -7.939 -6.115 13.715 1.00 94.69 91 GLU A N 1
ATOM 732 C CA . GLU A 1 91 ? -8.152 -6.812 14.988 1.00 94.69 91 GLU A CA 1
ATOM 733 C C . GLU A 1 91 ? -7.552 -8.225 15.022 1.00 94.69 91 GLU A C 1
ATOM 735 O O . GLU A 1 91 ? -7.093 -8.672 16.074 1.00 94.69 91 GLU A O 1
ATOM 740 N N . HIS A 1 92 ? -7.438 -8.877 13.869 1.00 95.94 92 HIS A N 1
ATOM 741 C CA . HIS A 1 92 ? -6.883 -10.221 13.716 1.00 95.94 92 HIS A CA 1
ATOM 742 C C . HIS A 1 92 ? -5.373 -10.222 13.438 1.00 95.94 92 HIS A C 1
ATOM 744 O 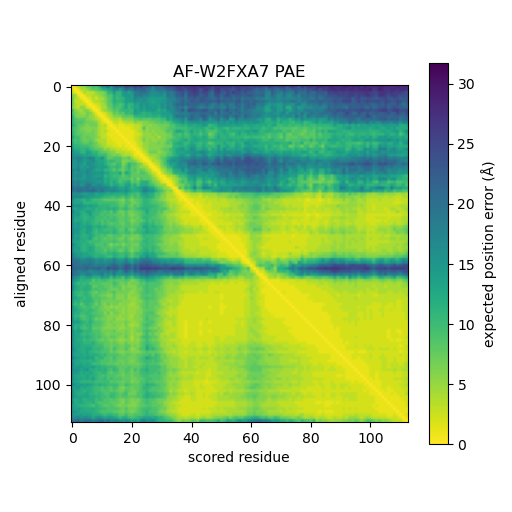O . HIS A 1 92 ? -4.749 -11.284 13.427 1.00 95.94 92 HIS A O 1
ATOM 750 N N . LEU A 1 93 ? -4.759 -9.053 13.219 1.00 94.19 93 LEU A N 1
ATOM 751 C CA . LEU A 1 93 ? -3.329 -8.976 12.942 1.00 94.19 93 LEU A CA 1
ATOM 752 C C . LEU A 1 93 ? -2.490 -9.306 14.193 1.00 94.19 93 LEU A C 1
ATOM 754 O O . LEU A 1 93 ? -2.836 -8.909 15.312 1.00 94.19 93 LEU A O 1
ATOM 758 N N . PRO A 1 94 ? -1.333 -9.972 14.025 1.00 95.94 94 PRO A N 1
ATOM 759 C CA . PRO A 1 94 ? -0.387 -10.199 15.110 1.00 95.94 94 PRO A CA 1
ATOM 760 C C . PRO A 1 94 ? 0.080 -8.885 15.765 1.00 95.94 94 PRO A C 1
ATOM 762 O O . PRO A 1 94 ? 0.306 -7.902 15.051 1.00 95.94 94 PRO A O 1
ATOM 765 N N . PRO A 1 95 ? 0.363 -8.863 17.085 1.00 95.12 95 PRO A N 1
ATOM 766 C CA . PRO A 1 95 ? 0.841 -7.663 17.781 1.00 95.12 95 PRO A CA 1
ATOM 767 C C . PRO A 1 95 ? 2.085 -7.028 17.146 1.00 95.12 95 PRO A C 1
ATOM 769 O O . PRO A 1 95 ? 2.204 -5.811 17.076 1.00 95.12 95 PRO A O 1
ATOM 772 N N . ARG A 1 96 ? 2.996 -7.854 16.614 1.00 92.88 96 ARG A N 1
ATOM 773 C CA . ARG A 1 96 ? 4.209 -7.386 15.922 1.00 92.88 96 ARG A CA 1
ATOM 774 C C . ARG A 1 96 ? 3.891 -6.535 14.693 1.00 92.88 96 ARG A C 1
ATOM 776 O O . ARG A 1 96 ? 4.611 -5.585 14.418 1.00 92.88 96 ARG A O 1
ATOM 783 N N . ILE A 1 97 ? 2.824 -6.888 13.975 1.00 92.12 97 ILE A N 1
ATOM 784 C CA . ILE A 1 97 ? 2.351 -6.134 12.816 1.00 92.12 97 ILE A CA 1
ATOM 785 C C . ILE A 1 97 ? 1.611 -4.894 13.304 1.00 92.12 97 ILE A C 1
ATOM 787 O O . ILE A 1 97 ? 1.972 -3.807 12.881 1.00 92.12 97 ILE A O 1
ATOM 791 N N . LYS A 1 98 ? 0.673 -5.024 14.252 1.00 93.88 98 LYS A N 1
ATOM 792 C CA . LYS A 1 98 ? -0.087 -3.892 14.823 1.00 93.88 98 LYS A CA 1
ATOM 793 C C . LYS A 1 98 ? 0.803 -2.764 15.356 1.00 93.88 98 LYS A C 1
ATOM 795 O O . LYS A 1 98 ? 0.469 -1.599 15.189 1.00 93.88 98 LYS A O 1
ATOM 800 N N . ASN A 1 99 ? 1.946 -3.107 15.950 1.00 93.56 99 ASN A N 1
ATOM 801 C CA . ASN A 1 99 ? 2.892 -2.145 16.524 1.00 93.56 99 ASN A CA 1
ATOM 802 C C . ASN A 1 99 ? 3.807 -1.474 15.482 1.00 93.56 99 ASN A C 1
ATOM 804 O O . ASN A 1 99 ? 4.669 -0.673 15.843 1.00 93.56 99 ASN A O 1
ATOM 808 N N . HIS A 1 100 ? 3.670 -1.807 14.197 1.00 92.44 100 HIS A N 1
ATOM 809 C CA . HIS A 1 100 ? 4.458 -1.186 13.141 1.00 92.44 100 HIS A CA 1
ATOM 810 C C . HIS A 1 100 ? 4.115 0.304 13.000 1.00 92.44 100 HIS A C 1
ATOM 812 O O . HIS A 1 100 ? 2.957 0.710 13.077 1.00 92.44 100 HIS A O 1
ATOM 818 N N . ALA A 1 101 ? 5.122 1.129 12.700 1.00 90.31 101 ALA A N 1
ATOM 819 C CA . ALA A 1 101 ? 4.991 2.586 12.627 1.00 90.31 101 ALA A CA 1
ATOM 820 C C . ALA A 1 101 ? 3.959 3.079 11.592 1.00 90.31 101 ALA A C 1
ATOM 822 O O . ALA A 1 101 ? 3.515 4.225 11.674 1.00 90.31 101 ALA A O 1
ATOM 823 N N . ALA A 1 102 ? 3.603 2.242 10.614 1.00 89.19 102 ALA A N 1
ATOM 824 C CA . ALA A 1 102 ? 2.564 2.525 9.623 1.00 89.19 102 ALA A CA 1
ATOM 825 C C . ALA A 1 102 ? 1.137 2.508 10.204 1.00 89.19 102 ALA A C 1
ATOM 827 O O . ALA A 1 102 ? 0.260 3.132 9.619 1.00 89.19 102 ALA A O 1
ATOM 828 N N . PHE A 1 103 ? 0.910 1.855 11.352 1.00 93.25 103 PHE A N 1
ATOM 829 C CA . PHE A 1 103 ? -0.422 1.649 11.940 1.00 93.25 103 PHE A CA 1
ATOM 830 C C . PHE A 1 103 ? -0.715 2.516 13.179 1.00 93.25 103 PHE A C 1
ATOM 832 O O . PHE A 1 103 ? -1.553 2.163 14.013 1.00 93.25 103 PHE A O 1
ATOM 839 N N . GLY A 1 104 ? -0.030 3.658 13.294 1.00 91.31 104 GLY A N 1
ATOM 840 C CA . GLY A 1 104 ? -0.266 4.655 14.346 1.00 91.31 104 GLY A CA 1
ATOM 841 C C . GLY A 1 104 ? -1.563 5.455 14.157 1.00 91.31 104 GLY A C 1
ATOM 842 O O . GLY A 1 104 ? -2.443 5.070 13.391 1.00 91.31 104 GLY A O 1
ATOM 843 N N . ASP A 1 105 ? -1.667 6.610 14.816 1.00 92.88 105 ASP A N 1
ATOM 844 C CA . ASP A 1 105 ? -2.920 7.375 14.955 1.00 92.88 105 ASP A CA 1
ATOM 845 C C . ASP A 1 105 ? -3.651 7.657 13.636 1.00 92.88 105 ASP A C 1
ATOM 847 O O . ASP A 1 105 ? -4.863 7.476 13.541 1.00 92.88 105 ASP A O 1
ATOM 851 N N . ARG A 1 106 ? -2.920 8.043 12.582 1.00 92.69 106 ARG A N 1
ATOM 852 C CA . ARG A 1 106 ? -3.525 8.315 11.266 1.00 92.69 106 ARG A CA 1
ATOM 853 C C . ARG A 1 106 ? -4.159 7.076 10.641 1.00 92.69 106 ARG A C 1
ATOM 855 O O . ARG A 1 106 ? -5.202 7.181 10.008 1.00 92.69 106 ARG A O 1
ATOM 862 N N . PHE A 1 107 ? -3.558 5.908 10.841 1.00 93.81 107 PHE A N 1
ATOM 863 C CA . PHE A 1 107 ? -4.133 4.653 10.374 1.00 93.81 107 PHE A CA 1
ATOM 864 C C . PHE A 1 107 ? -5.345 4.249 11.215 1.00 93.81 107 PHE A C 1
ATOM 866 O O . PHE A 1 107 ? -6.332 3.770 10.666 1.00 93.81 107 PHE A O 1
ATOM 873 N N . GLN A 1 108 ? -5.307 4.491 12.529 1.00 93.44 108 GLN A N 1
ATOM 874 C CA . GLN A 1 108 ? -6.468 4.262 13.391 1.00 93.44 108 GLN A CA 1
ATOM 875 C C . GLN A 1 108 ? -7.662 5.129 12.969 1.00 93.44 108 GLN A C 1
ATOM 877 O O . GLN A 1 108 ? -8.781 4.637 12.954 1.00 93.44 108 GLN A O 1
ATOM 882 N N . GLN A 1 109 ? -7.429 6.377 12.553 1.00 92.50 109 GLN A N 1
ATOM 883 C CA . GLN A 1 109 ? -8.470 7.239 11.980 1.00 92.50 109 GLN A CA 1
ATOM 884 C C . GLN A 1 109 ? -8.939 6.766 10.601 1.00 92.50 109 GLN A C 1
ATOM 886 O O . GLN A 1 109 ? -10.119 6.872 10.284 1.00 92.50 109 GLN A O 1
ATOM 891 N N . TYR A 1 110 ? -8.016 6.284 9.767 1.00 92.12 110 TYR A N 1
ATOM 892 C CA . TYR A 1 110 ? -8.318 5.776 8.430 1.00 92.12 110 TYR A CA 1
ATOM 893 C C . TYR A 1 110 ? -9.208 4.532 8.479 1.00 92.12 110 TYR A C 1
ATOM 895 O O . TYR A 1 110 ? -10.191 4.456 7.756 1.00 92.12 110 TYR A O 1
ATOM 903 N N . ARG A 1 111 ? -8.905 3.571 9.359 1.00 90.62 111 ARG A N 1
ATOM 904 C CA . ARG A 1 111 ? -9.641 2.298 9.427 1.00 90.62 111 ARG A CA 1
ATOM 905 C C . ARG A 1 111 ? -11.059 2.412 9.998 1.00 90.62 111 ARG A C 1
ATOM 907 O O . ARG A 1 111 ? -11.786 1.426 9.980 1.00 90.62 111 ARG A O 1
ATOM 914 N N . THR A 1 112 ? -11.402 3.552 10.596 1.00 87.81 112 THR 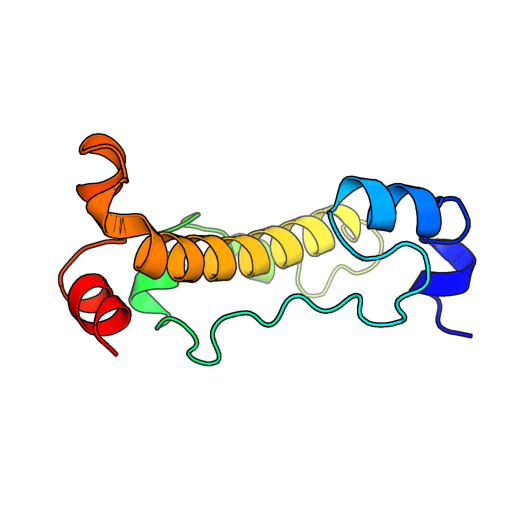A N 1
ATOM 915 C CA . THR A 1 112 ? -12.719 3.815 11.200 1.00 87.81 112 THR A CA 1
ATOM 916 C C . THR A 1 112 ? -13.640 4.648 10.306 1.00 87.81 112 THR A C 1
ATOM 918 O O . THR A 1 112 ? -14.735 4.992 10.746 1.00 87.81 112 THR A O 1
ATOM 921 N N . GLN A 1 113 ? -13.180 5.021 9.107 1.00 79.62 113 GLN A N 1
ATOM 922 C CA . GLN A 1 113 ? -13.969 5.698 8.069 1.00 79.62 113 GLN A CA 1
ATOM 923 C C . GLN A 1 113 ? -14.710 4.672 7.215 1.00 79.62 113 GLN A C 1
ATOM 925 O O . GLN A 1 113 ? -15.855 4.984 6.825 1.00 79.62 113 GLN A O 1
#